Protein AF-A0A2X1KNJ6-F1 (afdb_monomer_lite)

Organism: Escherichia coli (NCBI:txid562)

pLDDT: mean 77.06, std 15.54, range [38.0, 97.31]

Sequence (70 aa):
MNGCFDLAARYRFIWLRRTVLSVEMLEDKHDQHQTLTAAVLARDTARASELMRQHLLTPIPIIQQAMAGN

Radius of gyration: 13.69 Å; chains: 1; bounding box: 26×22×42 Å

InterPro domains:
  IPR008920 Transcription regulator FadR/GntR, C-terminal [G3DSA:1.20.120.530] (1-68)
  IPR008920 Transcription regulator FadR/GntR, C-terminal [SSF48008] (10-60)
  IPR011711 GntR, C-terminal [PF07729] (6-56)

Structure (mmCIF, N/CA/C/O backbone):
data_AF-A0A2X1KNJ6-F1
#
_entry.id   AF-A0A2X1KNJ6-F1
#
loop_
_atom_site.group_PDB
_atom_site.id
_atom_site.type_symbol
_atom_site.label_atom_id
_atom_site.label_alt_id
_atom_site.label_comp_id
_atom_site.label_asym_id
_atom_site.label_entity_id
_atom_site.label_seq_id
_atom_site.pdbx_PDB_ins_code
_atom_site.Cartn_x
_atom_site.Cartn_y
_atom_site.Cartn_z
_atom_site.occupancy
_atom_site.B_iso_or_equiv
_atom_site.auth_seq_id
_atom_site.auth_comp_id
_atom_site.auth_asym_id
_atom_site.auth_atom_id
_atom_site.pdbx_PDB_model_num
ATOM 1 N N . MET A 1 1 ? 12.901 -12.973 17.534 1.00 38.00 1 MET A N 1
ATOM 2 C CA . MET A 1 1 ? 11.834 -12.289 16.767 1.00 38.00 1 MET A CA 1
ATOM 3 C C . MET A 1 1 ? 12.502 -11.235 15.901 1.00 38.00 1 MET A C 1
ATOM 5 O O . MET A 1 1 ? 12.965 -10.295 16.509 1.00 38.00 1 MET A O 1
ATOM 9 N N . ASN A 1 2 ? 12.665 -11.420 14.580 1.00 45.19 2 ASN A N 1
ATOM 10 C CA . ASN A 1 2 ? 13.149 -10.369 13.643 1.00 45.19 2 ASN A CA 1
ATOM 11 C C . ASN A 1 2 ? 13.000 -10.730 12.140 1.00 45.19 2 ASN A C 1
ATOM 13 O O . ASN A 1 2 ? 13.100 -9.852 11.294 1.00 45.19 2 ASN A O 1
ATOM 17 N N . GLY A 1 3 ? 12.721 -11.989 11.770 1.00 40.91 3 GLY A N 1
ATOM 18 C CA . GLY A 1 3 ? 12.778 -12.425 10.360 1.00 40.91 3 GLY A CA 1
ATOM 19 C C . GLY A 1 3 ? 11.702 -11.875 9.407 1.00 40.91 3 GLY A C 1
ATOM 20 O O . GLY A 1 3 ? 11.933 -11.826 8.205 1.00 40.91 3 GLY A O 1
ATOM 21 N N . CYS A 1 4 ? 10.537 -11.445 9.905 1.00 47.19 4 CYS A N 1
ATOM 22 C CA . CYS A 1 4 ? 9.431 -11.010 9.036 1.00 47.19 4 CYS A CA 1
ATOM 23 C C . CYS A 1 4 ? 9.606 -9.565 8.522 1.00 47.19 4 CYS A C 1
ATOM 25 O O . CYS A 1 4 ? 9.318 -9.277 7.362 1.00 47.19 4 CYS A O 1
ATOM 27 N N . PHE A 1 5 ? 10.132 -8.668 9.366 1.00 50.66 5 PHE A N 1
ATOM 28 C CA . PHE A 1 5 ? 10.412 -7.277 8.987 1.00 50.66 5 PHE A CA 1
ATOM 29 C C . PHE A 1 5 ? 11.546 -7.179 7.960 1.00 50.66 5 PHE A C 1
ATOM 31 O O . PHE A 1 5 ? 11.436 -6.421 6.998 1.00 50.66 5 PHE A O 1
ATOM 38 N N . ASP A 1 6 ? 12.594 -7.988 8.125 1.00 56.72 6 ASP A N 1
ATOM 39 C CA . ASP A 1 6 ? 13.747 -8.019 7.219 1.00 56.72 6 ASP A CA 1
ATOM 40 C C . ASP A 1 6 ? 13.357 -8.516 5.814 1.00 56.72 6 ASP A C 1
ATOM 42 O O . ASP A 1 6 ? 13.701 -7.918 4.792 1.00 56.72 6 ASP A O 1
ATOM 46 N N . LEU A 1 7 ? 12.510 -9.550 5.759 1.00 55.12 7 LEU A N 1
ATOM 47 C CA . LEU A 1 7 ? 11.999 -10.094 4.505 1.00 55.12 7 LEU A CA 1
ATOM 48 C C . LEU A 1 7 ? 11.074 -9.102 3.778 1.00 55.12 7 LEU A C 1
ATOM 50 O O . LEU A 1 7 ? 11.206 -8.914 2.567 1.00 55.12 7 LEU A O 1
ATOM 54 N N . ALA A 1 8 ? 10.178 -8.427 4.504 1.00 61.44 8 ALA A N 1
ATOM 55 C CA . ALA A 1 8 ? 9.301 -7.402 3.939 1.00 61.44 8 ALA A CA 1
ATOM 56 C C . ALA A 1 8 ? 10.093 -6.205 3.386 1.00 61.44 8 ALA A C 1
ATOM 58 O O . ALA A 1 8 ? 9.805 -5.727 2.287 1.00 61.44 8 ALA A O 1
ATOM 59 N N . ALA A 1 9 ? 11.130 -5.757 4.102 1.00 62.22 9 ALA A N 1
ATOM 60 C CA . ALA A 1 9 ? 12.028 -4.702 3.639 1.00 62.22 9 ALA A CA 1
ATOM 61 C C . ALA A 1 9 ? 12.791 -5.112 2.368 1.00 62.22 9 ALA A C 1
ATOM 63 O O . ALA A 1 9 ? 12.880 -4.329 1.420 1.00 62.22 9 ALA A O 1
ATOM 64 N N . ARG A 1 10 ? 13.273 -6.360 2.296 1.00 67.50 10 ARG A N 1
ATOM 65 C CA . ARG A 1 10 ? 13.966 -6.888 1.113 1.00 67.50 10 ARG A CA 1
ATOM 66 C C . ARG A 1 10 ? 13.048 -6.999 -0.104 1.00 67.50 10 ARG A C 1
ATOM 68 O O . ARG A 1 10 ? 13.449 -6.603 -1.199 1.00 67.50 10 ARG A O 1
ATOM 75 N N . TYR A 1 11 ? 11.817 -7.483 0.074 1.00 63.53 11 TYR A N 1
ATOM 76 C CA . TYR A 1 11 ? 10.829 -7.500 -1.006 1.00 63.53 11 TYR A CA 1
ATOM 77 C C . TYR A 1 11 ? 10.476 -6.085 -1.457 1.00 63.53 11 TYR A C 1
ATOM 79 O O . TYR A 1 11 ? 10.513 -5.824 -2.655 1.00 63.53 11 TYR A O 1
ATOM 87 N N . ARG A 1 12 ? 10.249 -5.151 -0.524 1.00 66.88 12 ARG A N 1
ATOM 88 C CA . ARG A 1 12 ? 10.010 -3.734 -0.835 1.00 66.88 12 ARG A CA 1
ATOM 89 C C . ARG A 1 12 ? 11.162 -3.110 -1.624 1.00 66.88 12 ARG A C 1
ATOM 91 O O . ARG A 1 12 ? 10.912 -2.364 -2.561 1.00 66.88 12 ARG A O 1
ATOM 98 N N . PHE A 1 13 ? 12.411 -3.424 -1.291 1.00 65.19 13 PHE A N 1
ATOM 99 C CA . PHE A 1 13 ? 13.577 -2.914 -2.014 1.00 65.19 13 PHE A CA 1
ATOM 100 C C . PHE A 1 13 ? 13.640 -3.419 -3.464 1.00 65.19 13 PHE A C 1
ATOM 102 O O . PHE A 1 13 ? 13.830 -2.633 -4.392 1.00 65.19 13 PHE A O 1
ATOM 109 N N . ILE A 1 14 ? 13.445 -4.726 -3.677 1.00 65.00 14 ILE A N 1
ATOM 110 C CA . ILE A 1 14 ? 13.407 -5.319 -5.026 1.00 65.00 14 ILE A CA 1
ATOM 111 C C . ILE A 1 14 ? 12.241 -4.738 -5.832 1.00 65.00 14 ILE A C 1
ATOM 113 O O . ILE A 1 14 ? 12.394 -4.439 -7.016 1.00 65.00 14 ILE A O 1
ATOM 117 N N . TRP A 1 15 ? 11.104 -4.557 -5.166 1.00 70.38 15 TRP A N 1
ATOM 118 C CA . TRP A 1 15 ? 9.884 -3.983 -5.705 1.00 70.38 15 TRP A CA 1
ATOM 119 C C . TRP A 1 15 ? 10.113 -2.542 -6.185 1.00 70.38 15 TRP A C 1
ATOM 121 O O . TRP A 1 15 ? 10.003 -2.269 -7.376 1.00 70.38 15 TRP A O 1
ATOM 131 N N . LEU A 1 16 ? 10.593 -1.652 -5.312 1.00 69.12 16 LEU A N 1
ATOM 132 C CA . LEU A 1 16 ? 10.920 -0.265 -5.668 1.00 69.12 16 LEU A CA 1
ATOM 133 C C . LEU A 1 16 ? 11.883 -0.180 -6.860 1.00 69.12 16 LEU A C 1
ATOM 135 O O . LEU A 1 16 ? 11.645 0.588 -7.783 1.00 69.12 16 LEU A O 1
ATOM 139 N N . ARG A 1 17 ? 12.935 -1.008 -6.882 1.00 68.06 17 ARG A N 1
ATOM 140 C CA . ARG A 1 17 ? 13.946 -0.980 -7.949 1.00 68.06 17 ARG A CA 1
ATOM 141 C C . ARG A 1 17 ? 13.421 -1.436 -9.315 1.00 68.06 17 ARG A C 1
ATOM 143 O O . ARG A 1 17 ? 13.980 -1.029 -10.329 1.00 68.06 17 ARG A O 1
ATOM 150 N N . ARG A 1 18 ? 12.430 -2.333 -9.360 1.00 64.44 18 ARG A N 1
ATOM 151 C CA . ARG A 1 18 ? 11.950 -2.938 -10.617 1.00 64.44 18 ARG A CA 1
ATOM 152 C C . ARG A 1 18 ? 10.614 -2.391 -11.104 1.00 64.44 18 ARG A C 1
ATOM 154 O O . ARG A 1 18 ? 10.340 -2.514 -12.292 1.00 64.44 18 ARG A O 1
ATOM 161 N N . THR A 1 19 ? 9.784 -1.842 -10.219 1.00 62.62 19 THR A N 1
ATOM 162 C CA . THR A 1 19 ? 8.391 -1.506 -10.549 1.00 62.62 19 THR A CA 1
ATOM 163 C C . THR A 1 19 ? 8.003 -0.065 -10.259 1.00 62.62 19 THR A C 1
ATOM 165 O O . THR A 1 19 ? 6.907 0.317 -10.640 1.00 62.62 19 THR A O 1
ATOM 168 N N . VAL A 1 20 ? 8.856 0.746 -9.624 1.00 69.44 20 VAL A N 1
ATOM 169 C CA . VAL A 1 20 ? 8.645 2.200 -9.523 1.00 69.44 20 VAL A CA 1
ATOM 170 C C . VAL A 1 20 ? 9.604 2.888 -10.475 1.00 69.44 20 VAL A C 1
ATOM 172 O O . VAL A 1 20 ? 10.768 3.111 -10.157 1.00 69.44 20 VAL A O 1
ATOM 175 N N . LEU A 1 21 ? 9.109 3.164 -11.676 1.00 70.75 21 LEU A N 1
ATOM 176 C CA . LEU A 1 21 ? 9.902 3.710 -12.778 1.00 70.75 21 LEU A CA 1
ATOM 177 C C . LEU A 1 21 ? 9.663 5.217 -12.977 1.00 70.75 21 LEU A C 1
ATOM 179 O O . LEU A 1 21 ? 10.313 5.834 -13.815 1.00 70.75 21 LEU A O 1
ATOM 183 N N . SER A 1 22 ? 8.760 5.814 -12.191 1.00 76.81 22 SER A N 1
ATOM 184 C CA . SER A 1 22 ? 8.457 7.247 -12.191 1.00 76.81 22 SER A CA 1
ATOM 185 C C . SER A 1 22 ? 8.056 7.743 -10.795 1.00 76.81 22 SER A C 1
ATOM 187 O O . SER A 1 22 ? 7.738 6.952 -9.903 1.00 76.81 22 SER A O 1
ATOM 189 N N . VAL A 1 23 ? 8.062 9.067 -10.615 1.00 78.75 23 VAL A N 1
ATOM 190 C CA . VAL A 1 23 ? 7.587 9.733 -9.388 1.00 78.75 23 VAL A CA 1
ATOM 191 C C . VAL A 1 23 ? 6.098 9.466 -9.160 1.00 78.75 23 VAL A C 1
ATOM 193 O O . VAL A 1 23 ? 5.713 9.103 -8.057 1.00 78.75 23 VAL A O 1
ATOM 196 N N . GLU A 1 24 ? 5.286 9.527 -10.212 1.00 80.06 24 GLU A N 1
ATOM 197 C CA . GLU A 1 24 ? 3.851 9.218 -10.159 1.00 80.06 24 GLU A CA 1
ATOM 198 C C . GLU A 1 24 ? 3.584 7.796 -9.630 1.00 80.06 24 GLU A C 1
A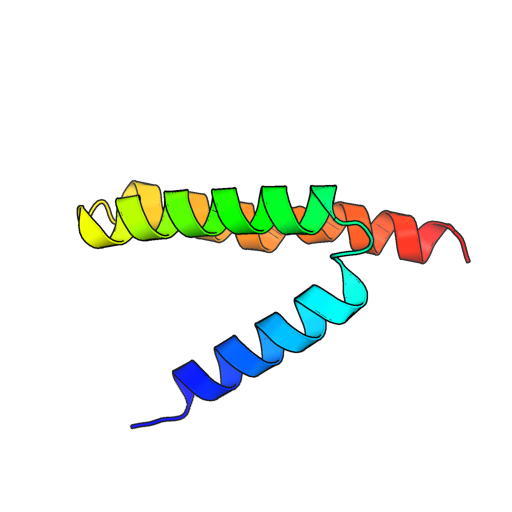TOM 200 O O . GLU A 1 24 ? 2.728 7.583 -8.776 1.00 80.06 24 GLU A O 1
ATOM 205 N N . MET A 1 25 ? 4.383 6.810 -10.053 1.00 79.38 25 MET A N 1
ATOM 206 C CA . MET A 1 25 ? 4.277 5.437 -9.545 1.00 79.38 25 MET A CA 1
ATOM 207 C C . MET A 1 25 ? 4.712 5.307 -8.080 1.00 79.38 25 MET A C 1
ATOM 209 O O . MET A 1 25 ? 4.281 4.385 -7.387 1.00 79.38 25 MET A O 1
ATOM 213 N N . LEU A 1 26 ? 5.597 6.187 -7.605 1.00 82.50 26 LEU A N 1
ATOM 214 C CA . LEU A 1 26 ? 5.998 6.225 -6.201 1.00 82.50 26 LEU A CA 1
ATOM 215 C C . LEU A 1 26 ? 4.874 6.800 -5.333 1.00 82.50 26 LEU A C 1
ATOM 217 O O . LEU A 1 26 ? 4.617 6.272 -4.250 1.00 82.50 26 LEU A O 1
ATOM 221 N N . GLU A 1 27 ? 4.208 7.847 -5.819 1.00 85.31 27 GLU A N 1
ATOM 222 C CA . GLU A 1 27 ? 3.074 8.500 -5.159 1.00 85.31 27 GLU A CA 1
ATOM 223 C C . GLU A 1 27 ? 1.869 7.559 -5.065 1.00 85.31 27 GLU A C 1
ATOM 225 O O . GLU A 1 27 ? 1.386 7.310 -3.962 1.00 85.31 27 GLU A O 1
ATOM 230 N N . ASP A 1 28 ? 1.487 6.893 -6.160 1.00 84.69 28 ASP A N 1
ATOM 231 C CA . ASP A 1 28 ? 0.418 5.879 -6.149 1.00 84.69 28 ASP A CA 1
ATOM 232 C C . ASP A 1 28 ? 0.686 4.772 -5.108 1.00 84.69 28 ASP A C 1
ATOM 234 O O . ASP A 1 28 ? -0.202 4.300 -4.391 1.00 84.69 28 ASP A O 1
ATOM 238 N N . LYS A 1 29 ? 1.952 4.380 -4.936 1.00 84.31 29 LYS A N 1
ATOM 239 C CA . LYS A 1 29 ? 2.323 3.390 -3.916 1.00 84.31 29 LYS A CA 1
ATOM 240 C C . LYS A 1 29 ? 2.266 3.921 -2.509 1.00 84.31 29 LYS A C 1
ATOM 242 O O 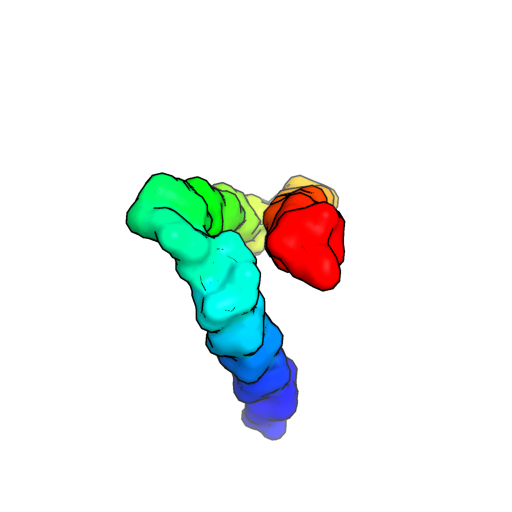. LYS A 1 29 ? 1.931 3.165 -1.594 1.00 84.31 29 LYS A O 1
ATOM 247 N N . HIS A 1 30 ? 2.610 5.186 -2.329 1.00 87.94 30 HIS A N 1
ATOM 248 C CA . HIS A 1 30 ? 2.455 5.855 -1.056 1.00 87.94 30 HIS A CA 1
ATOM 249 C C . HIS A 1 30 ? 0.981 5.855 -0.633 1.00 87.94 30 HIS A C 1
ATOM 251 O O . HIS A 1 30 ? 0.671 5.393 0.468 1.00 87.94 30 HIS A O 1
ATOM 257 N N . ASP A 1 31 ? 0.078 6.231 -1.536 1.00 91.06 31 ASP A N 1
ATOM 258 C CA . ASP A 1 31 ? -1.364 6.302 -1.283 1.00 91.06 31 ASP A CA 1
ATOM 259 C C . ASP A 1 31 ? -1.972 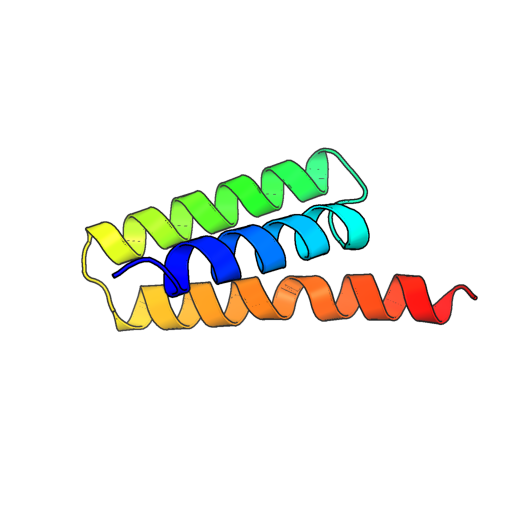4.925 -0.984 1.00 91.06 31 ASP A C 1
ATOM 261 O O . ASP A 1 31 ? -2.742 4.753 -0.028 1.00 91.06 31 ASP A O 1
ATOM 265 N N . GLN A 1 32 ? -1.564 3.895 -1.735 1.00 89.62 32 GLN A N 1
ATOM 266 C CA . GLN A 1 32 ? -1.958 2.508 -1.464 1.00 89.62 32 GLN A CA 1
ATOM 267 C C . GLN A 1 32 ? -1.521 2.054 -0.064 1.00 89.62 32 GLN A C 1
ATOM 269 O O . GLN A 1 32 ? -2.298 1.424 0.659 1.00 89.62 32 GLN A O 1
ATOM 274 N N . HIS A 1 33 ? -0.294 2.387 0.353 1.00 91.25 33 HIS A N 1
ATOM 275 C CA . HIS A 1 33 ? 0.202 2.049 1.687 1.00 91.25 33 HIS A CA 1
ATOM 276 C C . HIS A 1 33 ? -0.511 2.822 2.799 1.00 91.25 33 HIS A C 1
ATOM 278 O O . HIS A 1 33 ? -0.813 2.229 3.839 1.00 91.25 33 HIS A O 1
ATOM 284 N N . GLN A 1 34 ? -0.802 4.110 2.605 1.00 94.38 34 GLN A N 1
ATOM 285 C CA . GLN A 1 34 ? -1.568 4.901 3.570 1.00 94.38 34 GLN A CA 1
ATOM 286 C C . GLN A 1 34 ? -2.971 4.316 3.770 1.00 94.38 34 GLN A C 1
ATOM 288 O O . GLN A 1 34 ? -3.388 4.074 4.905 1.00 94.38 34 GLN A O 1
ATOM 293 N N . THR A 1 35 ? -3.658 3.991 2.671 1.00 94.69 35 THR A N 1
ATOM 294 C CA . THR A 1 35 ? -5.006 3.403 2.688 1.00 94.69 35 THR A CA 1
ATOM 295 C C . THR A 1 35 ? -5.027 2.054 3.409 1.00 94.69 35 THR A C 1
ATOM 297 O O . THR A 1 35 ? -5.883 1.800 4.258 1.00 94.69 35 THR A O 1
ATOM 300 N N . LEU A 1 36 ? -4.051 1.189 3.122 1.00 93.25 36 LEU A N 1
ATOM 301 C CA . LEU A 1 36 ? -3.897 -0.091 3.810 1.00 93.25 36 LEU A CA 1
ATOM 302 C C . LEU A 1 36 ? -3.612 0.093 5.309 1.00 93.25 36 LEU A C 1
ATOM 304 O O . LEU A 1 36 ? -4.195 -0.605 6.137 1.00 93.25 36 LEU A O 1
ATOM 308 N N . THR A 1 37 ? -2.745 1.043 5.665 1.00 93.62 37 THR A N 1
ATOM 309 C CA . THR A 1 37 ? -2.403 1.334 7.066 1.00 93.62 37 THR A CA 1
ATOM 310 C C . THR A 1 37 ? -3.634 1.791 7.842 1.00 93.62 37 THR A C 1
ATOM 312 O O . THR A 1 37 ? -3.871 1.307 8.947 1.00 93.62 37 THR A O 1
ATOM 315 N N . ALA A 1 38 ? -4.464 2.650 7.247 1.00 96.06 38 ALA A N 1
ATOM 316 C CA . ALA A 1 38 ? -5.719 3.081 7.850 1.00 96.06 38 ALA A CA 1
ATOM 317 C C . ALA A 1 38 ? -6.669 1.898 8.116 1.00 96.06 38 ALA A C 1
ATOM 319 O O . ALA A 1 38 ? -7.199 1.780 9.221 1.00 96.06 38 ALA A O 1
ATOM 320 N N . ALA A 1 39 ? -6.828 0.979 7.155 1.00 95.50 39 ALA A N 1
ATOM 321 C CA . ALA A 1 39 ? -7.668 -0.212 7.326 1.00 95.50 39 ALA A CA 1
ATOM 322 C C . ALA A 1 39 ? -7.157 -1.144 8.444 1.00 95.50 39 ALA A C 1
ATOM 324 O O . ALA A 1 39 ? -7.943 -1.642 9.251 1.00 95.50 39 ALA A O 1
ATOM 325 N N . VAL A 1 40 ? -5.835 -1.335 8.537 1.00 93.19 40 VAL A N 1
ATOM 326 C CA . VAL A 1 40 ? -5.207 -2.129 9.608 1.00 93.19 40 VAL A CA 1
ATOM 327 C C . VAL A 1 40 ? -5.419 -1.479 10.976 1.00 93.19 40 VAL A C 1
ATOM 329 O O . VAL A 1 40 ? -5.792 -2.168 11.926 1.00 93.19 40 VAL A O 1
ATOM 332 N N . LEU A 1 41 ? -5.222 -0.162 11.089 1.00 95.69 41 LEU A N 1
ATOM 333 C CA . LEU A 1 41 ? -5.425 0.574 12.342 1.00 95.69 41 LEU A CA 1
ATOM 334 C C . LEU A 1 41 ? -6.892 0.559 12.792 1.00 95.69 41 LEU A C 1
ATOM 336 O O . LEU A 1 41 ? -7.162 0.450 13.987 1.00 95.69 41 LEU A O 1
ATOM 340 N N . ALA A 1 42 ? -7.832 0.578 11.845 1.00 97.31 42 ALA A N 1
ATOM 341 C CA . ALA A 1 42 ? -9.260 0.405 12.104 1.00 97.31 42 ALA A CA 1
ATOM 342 C C . ALA A 1 42 ? -9.655 -1.043 12.464 1.00 97.31 42 ALA A C 1
ATOM 344 O O . ALA A 1 42 ? -10.809 -1.295 12.802 1.00 97.31 42 ALA A O 1
ATOM 345 N N . ARG A 1 43 ? -8.712 -1.997 12.406 1.00 96.69 43 ARG A N 1
ATOM 346 C CA . ARG A 1 43 ? -8.932 -3.444 12.591 1.00 96.69 43 ARG A CA 1
ATOM 347 C C . ARG A 1 43 ? -9.932 -4.052 11.602 1.00 96.69 43 ARG A C 1
ATOM 349 O O . ARG A 1 43 ? -10.448 -5.147 11.840 1.00 96.69 43 ARG A O 1
ATOM 356 N N . ASP A 1 44 ? -10.158 -3.394 10.469 1.00 97.31 44 ASP A N 1
ATOM 357 C CA . ASP A 1 44 ? -10.984 -3.926 9.391 1.00 97.31 44 ASP A CA 1
ATOM 358 C C . ASP A 1 44 ? -10.183 -4.974 8.612 1.00 97.31 44 ASP A C 1
ATOM 360 O O . ASP A 1 44 ? -9.493 -4.697 7.628 1.00 97.31 44 ASP A O 1
ATOM 364 N N . THR A 1 45 ? -10.240 -6.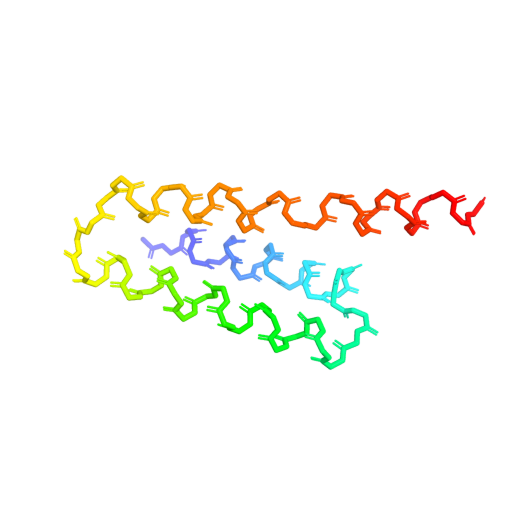205 9.114 1.00 92.44 45 THR A N 1
ATOM 365 C CA . THR A 1 45 ? -9.419 -7.311 8.612 1.00 92.44 45 THR A CA 1
ATOM 366 C C . THR A 1 45 ? -9.802 -7.676 7.179 1.00 92.44 45 THR A C 1
ATOM 368 O O . THR A 1 45 ? -8.921 -7.901 6.354 1.00 92.44 45 THR A O 1
ATOM 371 N N . ALA A 1 46 ? -11.098 -7.670 6.851 1.00 95.19 46 ALA A N 1
ATOM 372 C CA . ALA A 1 46 ? -11.574 -7.986 5.506 1.00 95.19 46 ALA A CA 1
ATOM 373 C C . ALA A 1 46 ? -11.073 -6.951 4.491 1.00 95.19 46 ALA A C 1
ATOM 375 O O . ALA A 1 46 ? -10.523 -7.311 3.444 1.00 95.19 46 ALA A O 1
ATOM 376 N N . ARG A 1 47 ? -11.189 -5.660 4.826 1.00 94.44 47 ARG A N 1
ATOM 377 C CA . ARG A 1 47 ? -10.713 -4.584 3.957 1.00 94.44 47 ARG A CA 1
ATOM 378 C C . ARG A 1 47 ? -9.195 -4.579 3.824 1.00 94.44 47 ARG A C 1
ATOM 380 O O . ARG A 1 47 ? -8.694 -4.426 2.712 1.00 94.44 47 ARG A O 1
ATOM 387 N N . ALA A 1 48 ? -8.467 -4.769 4.922 1.00 94.06 48 ALA A N 1
ATOM 388 C CA . ALA A 1 48 ? -7.008 -4.814 4.910 1.00 94.06 48 ALA A CA 1
ATOM 389 C C . ALA A 1 48 ? -6.477 -5.980 4.059 1.00 94.06 48 ALA A C 1
ATOM 391 O O . ALA A 1 48 ? -5.545 -5.791 3.276 1.00 94.06 48 ALA A O 1
ATOM 392 N N . SER A 1 49 ? -7.088 -7.166 4.155 1.00 91.75 49 SER A N 1
ATOM 393 C CA . SER A 1 49 ? -6.716 -8.323 3.333 1.00 91.75 49 SER A CA 1
ATOM 394 C C . SER A 1 49 ? -6.935 -8.071 1.842 1.00 91.75 49 SER A C 1
ATOM 396 O O . SER A 1 49 ? -6.054 -8.382 1.039 1.00 91.75 49 SER A O 1
ATOM 398 N N . GLU A 1 50 ? -8.063 -7.467 1.465 1.00 95.25 50 GLU A N 1
ATOM 399 C CA . GLU A 1 50 ? -8.340 -7.150 0.062 1.00 95.25 50 GLU A CA 1
ATOM 400 C C . GLU A 1 50 ? -7.383 -6.082 -0.487 1.00 95.25 50 GLU A C 1
ATOM 402 O O . GLU A 1 50 ? -6.818 -6.258 -1.565 1.00 95.25 50 GLU A O 1
ATOM 407 N N . LEU A 1 51 ? -7.129 -5.013 0.274 1.00 93.06 51 LEU A N 1
ATOM 408 C CA . LEU A 1 51 ? -6.174 -3.968 -0.109 1.00 93.06 51 LEU A CA 1
ATOM 409 C C . LEU A 1 51 ? -4.752 -4.520 -0.265 1.00 93.06 51 LEU A C 1
ATOM 411 O O . LEU A 1 51 ? -4.057 -4.174 -1.219 1.00 93.06 51 LEU A O 1
ATOM 415 N N . MET A 1 52 ? -4.327 -5.416 0.630 1.00 90.25 52 MET A N 1
ATOM 416 C CA . MET A 1 52 ? -3.027 -6.078 0.525 1.00 90.25 52 MET A CA 1
ATOM 417 C C . MET A 1 52 ? -2.943 -6.948 -0.733 1.00 90.25 52 MET A C 1
ATOM 419 O O . MET A 1 52 ? -1.962 -6.874 -1.474 1.00 90.25 52 MET A O 1
ATOM 423 N N . ARG A 1 53 ? -3.981 -7.748 -1.009 1.00 89.88 53 ARG A N 1
ATOM 424 C CA . ARG A 1 53 ? -4.048 -8.583 -2.214 1.00 89.88 53 ARG A CA 1
ATOM 425 C C . ARG A 1 53 ? -3.949 -7.727 -3.476 1.00 89.88 53 ARG A C 1
ATOM 427 O O . ARG A 1 53 ? -3.157 -8.044 -4.357 1.00 89.88 53 ARG A O 1
ATOM 434 N N . GLN A 1 54 ? -4.713 -6.640 -3.556 1.00 89.00 54 GLN A N 1
ATOM 435 C CA . GLN A 1 54 ? -4.663 -5.709 -4.685 1.00 89.00 54 GLN A CA 1
ATOM 436 C C . GLN A 1 54 ? -3.266 -5.095 -4.848 1.00 89.00 54 GLN A C 1
ATOM 438 O O . GLN A 1 54 ? -2.701 -5.162 -5.938 1.00 89.00 54 GLN A O 1
ATOM 443 N N . HIS A 1 55 ? -2.673 -4.589 -3.762 1.00 86.06 55 HIS A N 1
ATOM 444 C CA . HIS A 1 55 ? -1.350 -3.959 -3.768 1.00 86.06 55 HIS A CA 1
ATOM 445 C C . HIS A 1 55 ? -0.236 -4.887 -4.285 1.00 86.06 55 HIS A C 1
ATOM 447 O O . HIS A 1 55 ? 0.645 -4.447 -5.031 1.00 86.06 55 HIS A O 1
ATOM 453 N N . LEU A 1 56 ? -0.284 -6.174 -3.921 1.00 83.38 56 LEU A N 1
ATOM 454 C CA . LEU A 1 56 ? 0.669 -7.189 -4.381 1.00 83.38 56 LEU A CA 1
ATOM 455 C C . LEU A 1 56 ? 0.520 -7.525 -5.874 1.00 83.38 56 LEU A C 1
ATOM 457 O O . LEU A 1 56 ? 1.489 -7.969 -6.487 1.00 83.38 56 LEU A O 1
ATOM 461 N N . LEU A 1 57 ? -0.665 -7.315 -6.459 1.00 83.75 57 LEU A N 1
ATOM 462 C CA . LEU A 1 57 ? -0.967 -7.643 -7.858 1.00 83.75 57 LEU A CA 1
ATOM 463 C C . LEU A 1 57 ? -0.769 -6.468 -8.826 1.00 83.75 57 LEU A C 1
ATOM 465 O O . LEU A 1 57 ? -0.420 -6.705 -9.981 1.00 83.75 57 LEU A O 1
ATOM 469 N N . THR A 1 58 ? -0.900 -5.216 -8.370 1.00 76.88 58 THR A N 1
ATOM 470 C CA . THR A 1 58 ? -0.579 -3.996 -9.146 1.00 76.88 58 THR A CA 1
ATOM 471 C C . THR A 1 58 ? 0.739 -4.036 -9.947 1.00 76.88 58 THR A C 1
ATOM 473 O O . THR A 1 58 ? 0.785 -3.446 -11.021 1.00 76.88 58 THR A O 1
ATOM 476 N N . PRO A 1 59 ? 1.831 -4.684 -9.491 1.00 71.75 59 PRO A N 1
ATOM 477 C CA . PRO A 1 59 ? 3.106 -4.672 -10.207 1.00 71.75 59 PRO A CA 1
ATOM 478 C C . PRO A 1 59 ? 3.159 -5.673 -11.365 1.00 71.75 59 PRO A C 1
ATOM 480 O O . PRO A 1 59 ? 4.042 -5.557 -12.210 1.00 71.75 59 PRO A O 1
ATOM 483 N N . ILE A 1 60 ? 2.251 -6.656 -11.416 1.00 74.00 60 ILE A N 1
ATOM 484 C CA . ILE A 1 60 ? 2.281 -7.719 -12.431 1.00 74.00 60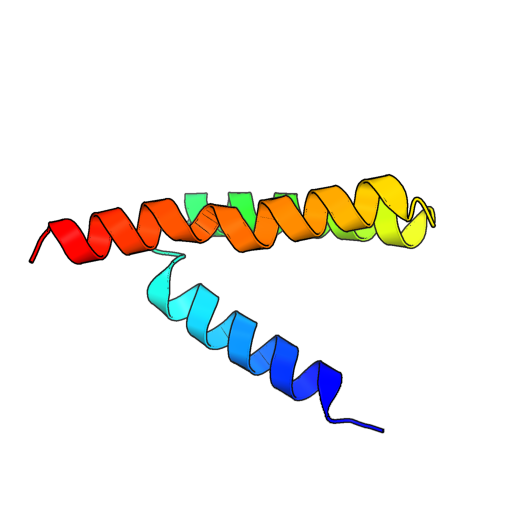 ILE A CA 1
ATOM 485 C C . ILE A 1 60 ? 2.181 -7.139 -13.852 1.00 74.00 60 ILE A C 1
ATOM 487 O O . ILE A 1 60 ? 3.055 -7.466 -14.655 1.00 74.00 60 ILE A O 1
ATOM 491 N N . PRO A 1 61 ? 1.229 -6.238 -14.175 1.00 71.88 61 PRO A N 1
ATOM 492 C CA . PRO A 1 61 ? 1.158 -5.632 -15.505 1.00 71.88 61 PRO A CA 1
ATOM 493 C C . PRO A 1 61 ? 2.405 -4.817 -15.868 1.00 71.88 61 PRO A C 1
ATOM 495 O O . PRO A 1 61 ? 2.841 -4.856 -17.013 1.00 71.88 61 PRO A O 1
ATOM 498 N N . ILE A 1 62 ? 3.017 -4.124 -14.899 1.00 70.88 62 ILE A N 1
ATOM 499 C CA . ILE A 1 62 ? 4.241 -3.329 -15.109 1.00 70.88 62 ILE A CA 1
ATOM 500 C C . ILE A 1 62 ? 5.412 -4.250 -15.469 1.00 70.88 62 ILE A C 1
ATOM 502 O O . ILE A 1 62 ? 6.140 -3.994 -16.426 1.00 70.88 62 ILE A O 1
ATOM 506 N N . ILE A 1 63 ? 5.574 -5.354 -14.733 1.00 67.44 63 ILE A N 1
ATOM 507 C CA . ILE A 1 63 ? 6.607 -6.358 -15.012 1.00 67.44 63 ILE A CA 1
ATOM 508 C C . ILE A 1 63 ? 6.355 -7.012 -16.374 1.00 67.44 63 ILE A C 1
ATOM 510 O O . ILE A 1 63 ? 7.291 -7.164 -17.151 1.00 67.44 63 ILE A O 1
ATOM 514 N N . GLN A 1 64 ? 5.105 -7.359 -16.691 1.00 74.50 64 GLN A N 1
ATOM 515 C CA . GLN A 1 64 ? 4.739 -7.932 -17.988 1.00 74.50 64 GLN A CA 1
ATOM 516 C C . GLN A 1 64 ? 5.063 -6.983 -19.148 1.00 74.50 64 GLN A C 1
ATOM 518 O O . GLN A 1 64 ? 5.642 -7.423 -20.136 1.00 74.50 64 GLN A O 1
ATOM 523 N N . GLN A 1 65 ? 4.756 -5.688 -19.021 1.00 71.75 65 GLN A N 1
ATOM 524 C CA . GLN A 1 65 ? 5.094 -4.674 -20.027 1.00 71.75 65 GLN A CA 1
ATOM 525 C C . GLN A 1 65 ? 6.609 -4.507 -20.184 1.00 71.75 65 GLN A C 1
ATOM 527 O O . GLN A 1 65 ? 7.110 -4.507 -21.305 1.00 71.75 65 GLN A O 1
ATOM 532 N N . ALA A 1 66 ? 7.349 -4.434 -19.074 1.00 67.00 66 ALA A N 1
ATOM 533 C CA . ALA A 1 66 ? 8.808 -4.352 -19.104 1.00 67.00 66 ALA A CA 1
ATOM 534 C C . ALA A 1 66 ? 9.458 -5.603 -19.728 1.00 67.00 66 ALA A C 1
ATOM 536 O O . ALA A 1 66 ? 10.489 -5.492 -20.383 1.00 67.00 66 ALA A O 1
ATOM 537 N N . MET A 1 67 ? 8.860 -6.788 -19.548 1.00 70.06 67 MET A N 1
ATOM 538 C CA . MET A 1 67 ? 9.325 -8.042 -20.155 1.00 70.06 67 MET A CA 1
ATOM 539 C C . MET A 1 67 ? 8.927 -8.196 -21.630 1.00 70.06 67 MET A C 1
ATOM 541 O O . MET A 1 67 ? 9.628 -8.884 -22.364 1.00 70.06 67 MET A O 1
ATOM 545 N N . ALA A 1 68 ? 7.821 -7.589 -22.066 1.00 73.88 68 ALA A N 1
ATOM 546 C CA . ALA A 1 68 ? 7.343 -7.654 -23.450 1.00 73.88 68 ALA A CA 1
ATOM 547 C C . ALA A 1 68 ? 8.085 -6.700 -24.407 1.00 73.88 68 ALA A C 1
ATOM 549 O O . ALA A 1 68 ? 7.965 -6.849 -25.618 1.00 73.88 68 ALA A O 1
ATOM 550 N N . GLY A 1 69 ? 8.822 -5.718 -23.875 1.00 58.72 69 GLY A N 1
ATOM 551 C CA . GLY A 1 69 ? 9.608 -4.741 -24.641 1.00 58.72 69 GLY A CA 1
ATOM 552 C C . GLY A 1 69 ? 11.079 -5.118 -24.873 1.00 58.72 69 GLY A C 1
ATOM 553 O O . GLY A 1 69 ? 11.880 -4.222 -25.137 1.00 58.72 69 GLY A 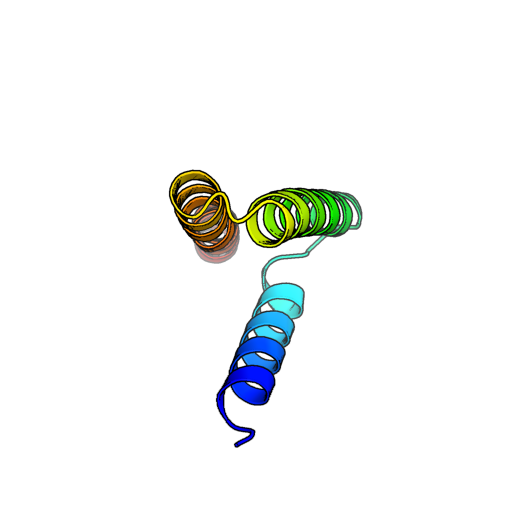O 1
ATOM 554 N N . ASN A 1 70 ? 11.437 -6.398 -24.730 1.00 46.94 70 ASN A N 1
ATOM 555 C CA . ASN A 1 70 ? 12.781 -6.943 -24.979 1.00 46.94 70 ASN A CA 1
ATOM 556 C C . ASN A 1 70 ? 12.735 -8.067 -26.033 1.00 46.94 70 ASN A C 1
ATOM 558 O O . ASN A 1 70 ? 13.654 -8.920 -26.027 1.00 46.94 70 ASN A O 1
#

Foldseek 3Di:
DPPPVVVVVVVVVVCCVQQVPDPVSVVVLVVLVVQLVVCVVVVVPVVNVVSVVVSVCVRVVVNVVVVVVD

Secondary structure (DSSP, 8-state):
--HHHHHHHHHHHHHHHHH--SHHHHHHHHHHHHHHHHHHHTT-HHHHHHHHHHHHHTHHHHHHHHHHT-